Protein AF-A0A8H7RV59-F1 (afdb_monomer_lite)

pLDDT: mean 75.21, std 16.24, range [42.22, 91.0]

Structure (mmCIF, N/CA/C/O backbone):
data_AF-A0A8H7RV59-F1
#
_entry.id   AF-A0A8H7RV59-F1
#
loop_
_atom_site.group_PDB
_atom_site.id
_atom_site.type_symbol
_atom_site.label_atom_id
_atom_site.label_alt_id
_atom_site.label_comp_id
_atom_site.label_asym_id
_atom_site.label_entity_id
_atom_site.label_seq_id
_atom_site.pdbx_PDB_ins_code
_atom_site.Cartn_x
_atom_site.Cartn_y
_atom_site.Cartn_z
_atom_site.occupancy
_atom_site.B_iso_or_equiv
_atom_site.auth_seq_id
_atom_site.auth_comp_id
_atom_site.auth_asym_id
_atom_site.auth_atom_id
_atom_site.pdbx_PDB_model_num
ATOM 1 N N . MET A 1 1 ? -10.175 0.078 -12.725 1.00 54.09 1 MET A N 1
ATOM 2 C CA . MET A 1 1 ? -10.071 1.323 -11.936 1.00 54.09 1 MET A CA 1
ATOM 3 C C . MET A 1 1 ? -8.679 1.360 -11.341 1.00 54.09 1 MET A C 1
ATOM 5 O O . MET A 1 1 ? -8.255 0.337 -10.823 1.00 54.09 1 MET A O 1
ATOM 9 N N . HIS A 1 2 ? -7.953 2.466 -11.489 1.00 67.50 2 HIS A N 1
ATOM 10 C CA . HIS A 1 2 ? -6.661 2.656 -10.831 1.00 67.50 2 HIS A CA 1
ATOM 11 C C . HIS A 1 2 ? -6.888 3.460 -9.550 1.00 67.50 2 HIS A C 1
ATOM 13 O O . HIS A 1 2 ? -7.696 4.385 -9.534 1.00 67.50 2 HIS A O 1
ATOM 19 N N . TRP A 1 3 ? -6.213 3.075 -8.475 1.00 71.75 3 TRP A N 1
ATOM 20 C CA . TRP A 1 3 ? -6.311 3.735 -7.171 1.00 71.75 3 TRP A CA 1
ATOM 21 C C . TRP A 1 3 ? -5.005 4.428 -6.764 1.00 71.75 3 TRP A C 1
ATOM 23 O O . TRP A 1 3 ? -4.968 5.111 -5.745 1.00 71.75 3 TRP A O 1
ATOM 33 N N . LEU A 1 4 ? -3.942 4.278 -7.563 1.00 79.06 4 LEU A N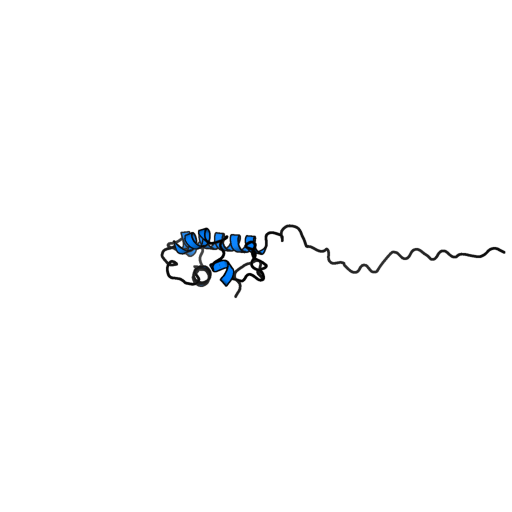 1
ATOM 34 C CA . LEU A 1 4 ? -2.703 5.029 -7.390 1.00 79.06 4 LEU A CA 1
ATOM 35 C C . LEU A 1 4 ? -2.828 6.425 -8.011 1.00 79.06 4 LEU A C 1
ATOM 37 O O . LEU A 1 4 ? -3.282 6.520 -9.157 1.00 79.06 4 LEU A O 1
ATOM 41 N N . PRO A 1 5 ? -2.400 7.482 -7.292 1.00 70.62 5 PRO A N 1
ATOM 42 C CA . PRO A 1 5 ? -2.334 8.840 -7.827 1.00 70.62 5 PRO A CA 1
ATOM 43 C C . PRO A 1 5 ? -1.421 8.936 -9.052 1.00 70.62 5 PRO A C 1
ATOM 45 O O . PRO A 1 5 ? -1.814 9.501 -10.066 1.00 70.62 5 PRO A O 1
ATOM 48 N N . SER A 1 6 ? -0.246 8.312 -8.990 1.00 79.25 6 SER A N 1
ATOM 49 C CA . SER A 1 6 ? 0.787 8.384 -10.030 1.00 79.25 6 SER A CA 1
ATOM 50 C C . SER A 1 6 ? 0.589 7.341 -11.136 1.00 79.25 6 SER A C 1
ATOM 52 O O . SER A 1 6 ? 1.524 6.702 -11.595 1.00 79.25 6 SER A O 1
ATOM 54 N N . TYR A 1 7 ? -0.650 7.076 -11.540 1.00 79.38 7 TYR A N 1
ATOM 55 C CA . TYR A 1 7 ? -0.905 6.184 -12.673 1.00 79.38 7 TYR A CA 1
ATOM 56 C C . TYR A 1 7 ? -0.497 6.871 -13.999 1.00 79.38 7 TYR A C 1
ATOM 58 O O . TYR A 1 7 ? -0.759 8.065 -14.142 1.00 79.38 7 TYR A O 1
ATOM 66 N N . PRO A 1 8 ? 0.059 6.163 -15.007 1.00 84.50 8 PRO A N 1
ATOM 67 C CA . PRO A 1 8 ? 0.282 4.719 -15.089 1.00 84.50 8 PRO A CA 1
ATOM 68 C C . PRO A 1 8 ? 1.525 4.228 -14.342 1.00 84.50 8 PRO A C 1
ATOM 70 O O . PRO A 1 8 ? 2.547 4.899 -14.295 1.00 84.50 8 PRO A O 1
ATOM 73 N N . LEU A 1 9 ? 1.438 2.995 -13.833 1.00 86.12 9 LEU A N 1
ATOM 74 C CA . LEU A 1 9 ? 2.581 2.293 -13.248 1.00 86.12 9 LEU A CA 1
ATOM 75 C C . LEU A 1 9 ? 3.689 2.088 -14.292 1.00 86.12 9 LEU A C 1
ATOM 77 O O . LEU A 1 9 ? 3.418 1.699 -15.431 1.00 86.12 9 LEU A O 1
ATOM 81 N N . LYS A 1 10 ? 4.932 2.331 -13.878 1.00 88.31 10 LYS A N 1
ATOM 82 C CA . LYS A 1 10 ? 6.148 2.160 -14.679 1.00 88.31 10 LYS A CA 1
ATOM 83 C C . LYS A 1 10 ? 6.845 0.845 -14.303 1.00 88.31 10 LYS A C 1
ATOM 85 O O . LYS A 1 10 ? 6.258 -0.067 -13.721 1.00 88.31 10 LYS A O 1
ATOM 90 N N . ASN A 1 11 ? 8.110 0.707 -14.686 1.00 89.56 11 ASN A N 1
ATOM 91 C CA . ASN A 1 11 ? 8.919 -0.451 -14.322 1.00 89.56 11 ASN A CA 1
ATOM 92 C C . ASN A 1 11 ? 9.127 -0.494 -12.807 1.00 89.56 11 ASN A C 1
ATOM 94 O O . ASN A 1 11 ? 9.454 0.519 -12.191 1.00 89.56 11 ASN A O 1
ATOM 98 N N . CYS A 1 12 ? 8.989 -1.677 -12.216 1.00 89.38 12 CYS A N 1
ATOM 99 C CA . CYS A 1 12 ? 9.263 -1.848 -10.800 1.00 89.38 12 CYS A CA 1
ATOM 100 C C . CYS A 1 12 ? 10.770 -1.904 -10.565 1.00 89.38 12 CYS A C 1
ATOM 102 O O . CYS A 1 12 ? 11.506 -2.592 -11.277 1.00 89.38 12 CYS A O 1
ATOM 104 N N . HIS A 1 13 ? 11.225 -1.262 -9.493 1.00 88.12 13 HIS A N 1
ATOM 105 C CA . HIS A 1 13 ? 12.629 -1.280 -9.095 1.00 88.12 13 HIS A CA 1
ATOM 106 C C . HIS A 1 13 ? 13.184 -2.682 -8.772 1.00 88.12 13 HIS A C 1
ATOM 108 O O . HIS A 1 13 ? 14.394 -2.885 -8.778 1.00 88.12 13 HIS A O 1
ATOM 114 N N . CYS A 1 14 ? 12.329 -3.687 -8.548 1.00 88.31 14 CYS A N 1
ATOM 115 C CA . CYS A 1 14 ? 12.785 -5.075 -8.422 1.00 88.31 14 CYS A CA 1
ATOM 116 C C . CYS A 1 14 ? 13.261 -5.692 -9.757 1.00 88.31 14 CYS A C 1
ATOM 118 O O . CYS A 1 14 ? 13.658 -6.855 -9.773 1.00 88.31 14 CYS A O 1
ATOM 120 N N . GLY A 1 15 ? 13.172 -4.956 -10.873 1.00 86.25 15 GLY A N 1
ATOM 121 C CA . GLY A 1 15 ? 13.618 -5.373 -12.206 1.00 86.25 15 GLY A CA 1
ATOM 122 C C . GLY A 1 15 ? 12.503 -5.826 -13.155 1.00 86.25 15 GLY A C 1
ATOM 123 O O . GLY A 1 15 ? 12.793 -6.195 -14.290 1.00 86.25 15 GLY A O 1
ATOM 124 N N . VAL A 1 16 ? 11.234 -5.800 -12.730 1.00 90.50 16 VAL A N 1
ATOM 125 C CA . VAL A 1 16 ? 10.102 -6.166 -13.598 1.00 90.50 16 VAL A CA 1
ATOM 126 C C . VAL A 1 16 ? 9.730 -5.003 -14.514 1.00 90.50 16 VAL A C 1
ATOM 128 O O . VAL A 1 16 ? 9.435 -3.896 -14.061 1.00 90.50 16 VAL A O 1
ATOM 131 N N . ILE A 1 17 ? 9.716 -5.284 -15.815 1.00 88.56 17 ILE A N 1
ATOM 132 C CA . ILE A 1 17 ? 9.311 -4.349 -16.867 1.00 88.56 17 ILE A CA 1
ATOM 133 C C . ILE A 1 17 ? 7.786 -4.376 -16.995 1.00 88.56 17 ILE A C 1
ATOM 135 O O . ILE A 1 17 ? 7.191 -5.450 -16.925 1.00 88.56 17 ILE A O 1
ATOM 139 N N . ALA A 1 18 ? 7.169 -3.208 -17.201 1.00 84.88 18 ALA A N 1
ATOM 140 C CA . ALA A 1 18 ? 5.713 -3.055 -17.289 1.00 84.88 18 ALA A CA 1
ATOM 141 C C . ALA A 1 18 ? 4.988 -3.661 -16.070 1.00 84.88 18 ALA A C 1
ATOM 143 O O . ALA A 1 18 ? 4.061 -4.465 -16.199 1.00 84.88 18 ALA A O 1
ATOM 144 N N . ALA A 1 19 ? 5.452 -3.297 -14.870 1.00 86.38 19 ALA A N 1
ATOM 145 C CA . ALA A 1 19 ? 4.870 -3.787 -13.633 1.00 86.38 19 ALA A CA 1
ATOM 146 C C . ALA A 1 19 ? 3.407 -3.337 -13.502 1.00 86.38 19 ALA A C 1
ATOM 148 O O . ALA A 1 19 ? 3.053 -2.185 -13.742 1.00 86.38 19 ALA A O 1
ATOM 149 N N . ASN A 1 20 ? 2.549 -4.269 -13.102 1.00 86.56 20 ASN A N 1
ATOM 150 C CA . ASN A 1 20 ? 1.126 -4.040 -12.889 1.00 86.56 20 ASN A CA 1
ATOM 151 C C . ASN A 1 20 ? 0.754 -4.307 -11.417 1.00 86.56 20 ASN A C 1
ATOM 153 O O . ASN A 1 20 ? 1.588 -4.698 -10.600 1.00 86.56 20 ASN A O 1
ATOM 157 N N . LEU A 1 21 ? -0.512 -4.095 -11.060 1.00 82.75 21 LEU A N 1
ATOM 158 C CA . LEU A 1 21 ? -0.995 -4.301 -9.686 1.00 82.75 21 LEU A CA 1
ATOM 159 C C . LEU A 1 21 ? -0.825 -5.746 -9.191 1.00 82.75 21 LEU A C 1
ATOM 161 O O . LEU A 1 21 ? -0.581 -5.972 -8.004 1.00 82.75 21 LEU A O 1
ATOM 165 N N . GLU A 1 22 ? -0.912 -6.720 -10.097 1.00 85.12 22 GLU A N 1
ATOM 166 C CA . GLU A 1 22 ? -0.668 -8.128 -9.784 1.00 85.12 22 GLU A CA 1
ATOM 167 C C . GLU A 1 22 ? 0.788 -8.340 -9.358 1.00 85.12 22 GLU A C 1
ATOM 169 O O . GLU A 1 22 ? 1.037 -8.924 -8.306 1.00 85.12 22 GLU A O 1
ATOM 174 N N . HIS A 1 23 ? 1.747 -7.762 -10.089 1.00 89.94 23 HIS A N 1
ATOM 175 C CA . HIS A 1 23 ? 3.157 -7.800 -9.711 1.00 89.94 23 HIS A CA 1
ATOM 176 C C . HIS A 1 23 ? 3.392 -7.235 -8.303 1.00 89.94 23 HIS A C 1
ATOM 178 O O . HIS A 1 23 ? 4.064 -7.866 -7.485 1.00 89.94 23 HIS A O 1
ATOM 184 N N . TYR A 1 24 ? 2.829 -6.064 -7.994 1.00 87.75 24 TYR A N 1
ATOM 185 C CA . TYR A 1 24 ? 3.020 -5.431 -6.686 1.00 87.75 24 TYR A CA 1
ATOM 186 C C . TYR A 1 24 ? 2.381 -6.212 -5.531 1.00 87.75 24 TYR A C 1
ATOM 188 O O . TYR A 1 24 ? 2.828 -6.076 -4.396 1.00 87.75 24 TYR A O 1
ATOM 196 N N . SER A 1 25 ? 1.418 -7.093 -5.812 1.00 84.69 25 SER A N 1
ATOM 197 C CA . SER A 1 25 ? 0.810 -7.991 -4.819 1.00 84.69 25 SER A CA 1
ATOM 198 C C . SER A 1 25 ? 1.728 -9.150 -4.400 1.00 84.69 25 SER A C 1
ATOM 200 O O . SER A 1 25 ? 1.458 -9.819 -3.402 1.00 84.69 25 SER A O 1
ATOM 202 N N . SER A 1 26 ? 2.816 -9.388 -5.137 1.00 86.00 26 SER A N 1
ATOM 203 C CA . SER A 1 26 ? 3.823 -10.418 -4.847 1.00 86.00 26 SER A CA 1
ATOM 204 C C . SER A 1 26 ? 5.262 -9.903 -4.970 1.00 86.00 26 SER A C 1
ATOM 206 O O . SER A 1 26 ? 6.200 -10.692 -5.085 1.00 86.00 26 SER A O 1
ATOM 208 N N . CYS A 1 27 ? 5.457 -8.583 -4.999 1.00 89.81 27 CYS A N 1
ATOM 209 C CA . CYS A 1 27 ? 6.774 -7.984 -5.171 1.00 89.81 27 CYS A CA 1
ATOM 210 C C . CYS A 1 27 ? 7.629 -8.224 -3.922 1.00 89.81 27 CYS A C 1
ATOM 212 O O . CYS A 1 27 ? 7.210 -7.922 -2.804 1.00 89.81 27 CYS A O 1
ATOM 214 N N . SER A 1 28 ? 8.859 -8.709 -4.109 1.00 90.75 28 SER A N 1
ATOM 215 C CA . SER A 1 28 ? 9.779 -9.005 -3.005 1.00 90.75 28 SER A CA 1
ATOM 216 C C . SER A 1 28 ? 10.106 -7.780 -2.146 1.00 90.75 28 SER A C 1
ATOM 218 O O . SER A 1 28 ? 10.268 -7.903 -0.936 1.00 90.75 28 SER A O 1
ATOM 220 N N . LEU A 1 29 ? 10.129 -6.588 -2.750 1.00 90.31 29 LEU A N 1
ATOM 221 C CA . LEU A 1 29 ? 10.375 -5.313 -2.066 1.00 90.31 29 LEU A CA 1
ATOM 222 C C . LEU A 1 29 ? 9.176 -4.817 -1.236 1.00 90.31 29 LEU A C 1
ATOM 224 O O . LEU A 1 29 ? 9.308 -3.834 -0.506 1.00 90.31 29 LEU A O 1
ATOM 228 N N . LEU A 1 30 ? 8.020 -5.479 -1.353 1.00 91.00 30 LEU A N 1
ATOM 229 C CA . LEU A 1 30 ? 6.786 -5.177 -0.625 1.00 91.00 30 LEU A CA 1
ATOM 230 C C . LEU A 1 30 ? 6.368 -6.285 0.344 1.00 91.00 30 LEU A C 1
ATOM 232 O O . LEU A 1 30 ? 5.433 -6.064 1.106 1.00 91.00 30 LEU A O 1
ATOM 236 N N . LEU A 1 31 ? 7.037 -7.445 0.345 1.00 88.12 31 LEU A N 1
ATOM 237 C CA . LEU A 1 31 ? 6.604 -8.633 1.094 1.00 88.12 31 LEU A CA 1
ATOM 238 C C . LEU A 1 31 ? 6.281 -8.339 2.561 1.00 88.12 31 LEU A C 1
ATOM 240 O O . LEU A 1 31 ? 5.183 -8.658 2.998 1.00 88.12 31 LEU A O 1
ATOM 244 N N . ILE A 1 32 ? 7.183 -7.665 3.278 1.00 87.81 32 ILE A N 1
ATOM 245 C CA . ILE A 1 32 ? 6.994 -7.342 4.703 1.00 87.81 32 ILE A CA 1
ATOM 246 C C . ILE A 1 32 ? 5.754 -6.457 4.901 1.00 87.81 32 ILE A C 1
ATOM 248 O O . ILE A 1 32 ? 4.908 -6.743 5.737 1.00 87.81 32 ILE A O 1
ATOM 252 N N . LEU A 1 33 ? 5.585 -5.423 4.071 1.00 88.31 33 LEU A N 1
ATOM 253 C CA . LEU A 1 33 ? 4.4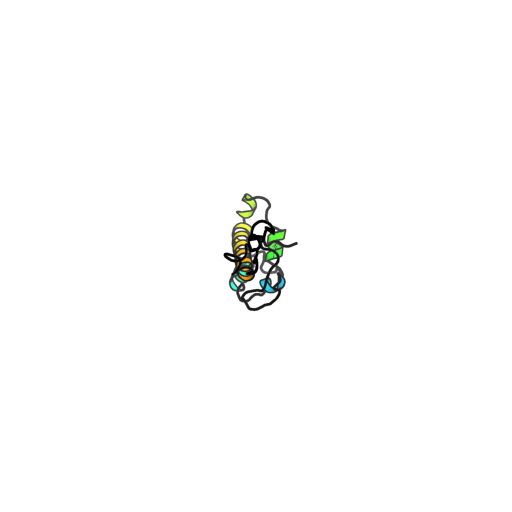29 -4.524 4.161 1.00 88.31 33 LEU A CA 1
AT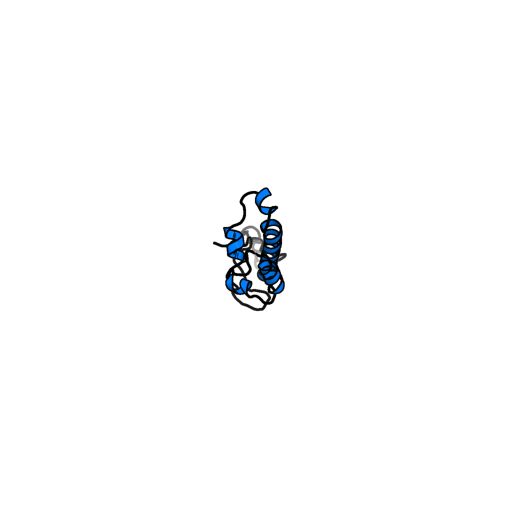OM 254 C C . LEU A 1 33 ? 3.114 -5.231 3.797 1.00 88.31 33 LEU A C 1
ATOM 256 O O . LEU A 1 33 ? 2.056 -4.903 4.329 1.00 88.31 33 LEU A O 1
ATOM 260 N N . LEU A 1 34 ? 3.164 -6.198 2.879 1.00 86.88 34 LEU A N 1
ATOM 261 C CA . LEU A 1 34 ? 2.011 -7.018 2.512 1.00 86.88 34 LEU A CA 1
ATOM 262 C C . LEU A 1 34 ? 1.656 -8.026 3.610 1.00 86.88 34 LEU A C 1
ATOM 264 O O . LEU A 1 34 ? 0.476 -8.322 3.792 1.00 86.88 34 LEU A O 1
ATOM 268 N N . GLU A 1 35 ? 2.646 -8.554 4.328 1.00 87.06 35 GLU A N 1
ATOM 269 C CA . GLU A 1 35 ? 2.445 -9.387 5.516 1.00 87.06 35 GLU A CA 1
ATOM 270 C C . GLU A 1 35 ? 1.794 -8.576 6.639 1.00 87.06 35 GLU A C 1
ATOM 272 O O . GLU A 1 35 ? 0.737 -8.979 7.125 1.00 87.06 35 GLU A O 1
ATOM 277 N N . ASP A 1 36 ? 2.315 -7.382 6.935 1.00 84.62 36 ASP A N 1
ATOM 278 C CA . ASP A 1 36 ? 1.724 -6.455 7.909 1.00 84.62 36 ASP A CA 1
ATOM 279 C C . ASP A 1 36 ? 0.262 -6.121 7.560 1.00 84.62 36 ASP A C 1
ATOM 281 O O . ASP A 1 36 ? -0.619 -6.074 8.425 1.00 84.62 36 ASP A O 1
ATOM 285 N N . LEU A 1 37 ? -0.035 -5.935 6.268 1.00 84.56 37 LEU A N 1
ATOM 286 C CA . LEU A 1 37 ? -1.398 -5.708 5.792 1.00 84.56 37 LEU A CA 1
ATOM 287 C C . LEU A 1 37 ? -2.294 -6.933 6.050 1.00 84.56 37 LEU A C 1
ATOM 289 O O . LEU A 1 37 ? -3.421 -6.789 6.535 1.00 84.56 37 LEU A O 1
ATOM 293 N N . LYS A 1 38 ? -1.800 -8.143 5.757 1.00 82.06 38 LYS A N 1
ATOM 294 C CA . LYS A 1 38 ? -2.521 -9.417 5.937 1.00 82.06 38 LYS A CA 1
ATOM 295 C C . LYS A 1 38 ? -2.724 -9.800 7.400 1.00 82.06 38 LYS A C 1
ATOM 297 O O . LYS A 1 38 ? -3.703 -10.487 7.693 1.00 82.06 38 LYS A O 1
ATOM 302 N N . ASP A 1 39 ? -1.872 -9.335 8.308 1.00 76.50 39 ASP A N 1
ATOM 303 C CA . ASP A 1 39 ? -2.027 -9.554 9.750 1.00 76.50 39 ASP A CA 1
ATOM 304 C C . ASP A 1 39 ? -3.252 -8.843 10.342 1.00 76.50 39 ASP A C 1
ATOM 306 O O . ASP A 1 39 ? -3.725 -9.185 11.433 1.00 76.50 39 ASP A O 1
ATOM 310 N N . THR A 1 40 ? -3.876 -7.942 9.578 1.00 73.38 40 THR A N 1
ATOM 311 C CA . THR A 1 40 ? -5.218 -7.460 9.892 1.00 73.38 40 THR A CA 1
ATOM 312 C C . THR A 1 40 ? -6.205 -8.642 9.881 1.00 73.38 40 THR A C 1
ATOM 314 O O . THR A 1 40 ? -6.408 -9.268 8.839 1.00 73.38 40 THR A O 1
ATOM 317 N N . PRO A 1 41 ? -6.928 -8.929 10.985 1.00 68.50 41 PRO A N 1
ATOM 318 C CA . PRO A 1 41 ? -7.740 -10.144 11.126 1.00 68.50 41 PRO A CA 1
ATOM 319 C C . PRO A 1 41 ? -8.773 -10.380 10.016 1.00 68.50 41 PRO A C 1
ATOM 321 O O . PRO A 1 41 ? -9.136 -11.518 9.746 1.00 68.50 41 PRO A O 1
ATOM 324 N N . SER A 1 42 ? -9.259 -9.313 9.376 1.00 68.25 42 SER A N 1
ATOM 325 C CA . SER A 1 42 ? -10.236 -9.387 8.282 1.00 68.25 42 SER A CA 1
ATOM 326 C C . SER A 1 42 ? -9.640 -9.636 6.895 1.00 68.25 42 SER A C 1
ATOM 328 O O . SER A 1 42 ? -10.415 -9.798 5.962 1.00 68.25 42 SER A O 1
ATOM 330 N N . LEU A 1 43 ? -8.313 -9.620 6.745 1.00 68.88 43 LEU A N 1
ATOM 331 C CA . LEU A 1 43 ? -7.624 -9.681 5.450 1.00 68.88 43 LEU A CA 1
ATOM 332 C C . LEU A 1 43 ? -6.845 -10.982 5.235 1.00 68.88 43 LEU A C 1
ATOM 334 O O . LEU A 1 43 ? -6.426 -11.255 4.115 1.00 68.88 43 LEU A O 1
ATOM 338 N N . ARG A 1 44 ? -6.700 -11.819 6.272 1.00 68.81 44 ARG A N 1
ATOM 339 C CA . ARG A 1 44 ? -5.927 -13.074 6.219 1.00 68.81 44 ARG A CA 1
ATOM 340 C C . ARG A 1 44 ? -6.340 -14.050 5.115 1.00 68.81 44 ARG A C 1
ATOM 342 O O . ARG A 1 44 ? -5.514 -14.847 4.683 1.00 68.81 44 ARG A O 1
ATOM 349 N N . HIS A 1 45 ? -7.598 -14.018 4.684 1.00 71.31 45 HIS A N 1
ATOM 350 C CA . HIS A 1 45 ? -8.133 -14.934 3.670 1.00 71.31 45 HIS A CA 1
ATOM 351 C C . HIS A 1 45 ? -8.380 -14.266 2.313 1.00 71.31 45 HIS A C 1
ATOM 353 O O . HIS A 1 45 ? -8.830 -14.928 1.382 1.00 71.31 45 HIS A O 1
ATOM 359 N N . GLU A 1 46 ? -8.099 -12.970 2.192 1.00 76.88 46 GLU A N 1
ATOM 360 C CA . GLU A 1 46 ? -8.376 -12.216 0.975 1.00 76.88 46 GLU A CA 1
ATOM 361 C C . GLU A 1 46 ? -7.220 -12.368 -0.019 1.00 76.88 46 GLU A C 1
ATOM 363 O O . GLU A 1 46 ? -6.058 -12.113 0.303 1.00 76.88 46 GLU A O 1
ATOM 368 N N . GLN A 1 47 ? -7.541 -12.779 -1.249 1.00 70.44 47 GLN A N 1
ATOM 369 C CA . GLN A 1 47 ? -6.551 -12.965 -2.318 1.00 70.44 47 GLN A CA 1
ATOM 370 C C . GLN A 1 47 ? -5.945 -11.633 -2.786 1.00 70.44 47 GLN A C 1
ATOM 372 O O . GLN A 1 47 ? -4.776 -11.590 -3.161 1.00 70.44 47 GLN A O 1
ATOM 377 N N . GLN A 1 48 ? -6.724 -10.549 -2.725 1.00 80.12 48 GLN A N 1
ATOM 378 C CA . GLN A 1 48 ? -6.318 -9.193 -3.101 1.00 80.12 48 GLN A CA 1
ATOM 379 C C . GLN A 1 48 ? -6.616 -8.222 -1.946 1.00 80.12 48 GLN A C 1
ATOM 381 O O . GLN A 1 48 ? -7.633 -7.524 -1.959 1.00 80.12 48 GLN A O 1
ATOM 386 N N . PRO A 1 49 ? -5.760 -8.182 -0.907 1.00 79.94 49 PRO A N 1
ATOM 387 C CA . PRO A 1 49 ? -6.030 -7.402 0.301 1.00 79.94 49 PRO A CA 1
ATOM 388 C C . PRO A 1 49 ? -6.113 -5.897 0.017 1.00 79.94 49 PRO A C 1
ATOM 390 O O . PRO A 1 49 ? -6.928 -5.210 0.625 1.00 79.94 49 PRO A O 1
ATOM 393 N N . ILE A 1 50 ? -5.327 -5.392 -0.938 1.00 84.69 50 ILE A N 1
ATOM 394 C CA . ILE A 1 50 ? -5.343 -3.977 -1.325 1.00 84.69 50 ILE A CA 1
ATOM 395 C C . ILE A 1 50 ? -6.706 -3.594 -1.916 1.00 84.69 50 ILE A C 1
ATOM 397 O O . ILE A 1 50 ? -7.358 -2.674 -1.418 1.00 84.69 50 ILE A O 1
ATOM 401 N N . ASP A 1 51 ? -7.176 -4.342 -2.918 1.00 83.75 51 ASP A N 1
ATOM 402 C CA . ASP A 1 51 ? -8.477 -4.092 -3.536 1.00 83.75 51 ASP A CA 1
ATOM 403 C C . ASP A 1 51 ? -9.613 -4.277 -2.527 1.00 83.75 51 ASP A C 1
ATOM 405 O O . ASP A 1 51 ? -10.528 -3.456 -2.479 1.00 83.75 51 ASP A O 1
ATOM 409 N N . TYR A 1 52 ? -9.552 -5.300 -1.670 1.00 84.25 52 TYR A N 1
ATOM 410 C CA . TYR A 1 52 ? -10.560 -5.505 -0.629 1.00 84.25 52 TYR A CA 1
ATOM 411 C C . TYR A 1 52 ? -10.699 -4.286 0.290 1.00 84.25 52 TYR A C 1
ATOM 413 O O . TYR A 1 52 ? -11.822 -3.850 0.559 1.00 84.25 52 TYR A O 1
ATOM 421 N N . ILE A 1 53 ? -9.578 -3.743 0.785 1.00 84.12 53 ILE A N 1
ATOM 422 C CA . ILE A 1 53 ? -9.590 -2.580 1.681 1.00 84.12 53 ILE A CA 1
ATOM 423 C C . ILE A 1 53 ? -10.197 -1.399 0.941 1.00 84.12 53 ILE A C 1
ATOM 425 O O . ILE A 1 53 ? -11.181 -0.845 1.419 1.00 84.12 53 ILE A O 1
ATOM 429 N N . LEU A 1 54 ? -9.682 -1.070 -0.246 1.00 85.38 54 LEU A N 1
ATOM 430 C CA . LEU A 1 54 ? -10.128 0.082 -1.031 1.00 85.38 54 LEU A CA 1
ATOM 431 C C . LEU A 1 54 ? -11.630 0.050 -1.345 1.00 85.38 54 LEU A C 1
ATOM 433 O O . LEU A 1 54 ? -12.298 1.076 -1.238 1.00 85.38 54 LEU A O 1
ATOM 437 N N . HIS A 1 55 ? -12.190 -1.123 -1.654 1.00 85.31 55 HIS A N 1
ATOM 438 C CA . HIS A 1 55 ? -13.626 -1.272 -1.922 1.00 85.31 55 HIS A CA 1
ATOM 439 C C . HIS A 1 55 ? -14.506 -1.206 -0.665 1.00 85.31 55 HIS A C 1
ATOM 441 O O . HIS A 1 55 ? -15.720 -1.023 -0.776 1.00 85.31 55 HIS A O 1
ATOM 447 N N . ARG A 1 56 ? -13.933 -1.378 0.529 1.00 86.12 56 ARG A N 1
ATOM 448 C CA . ARG A 1 56 ? -14.671 -1.433 1.801 1.00 86.12 56 ARG A CA 1
ATOM 449 C C . ARG A 1 56 ? -14.312 -0.309 2.767 1.00 86.12 56 ARG A C 1
ATOM 451 O O . ARG A 1 56 ? -14.790 -0.335 3.903 1.00 86.12 56 ARG A O 1
ATOM 458 N N . LEU A 1 57 ? -13.523 0.671 2.324 1.00 83.81 57 LEU A N 1
ATOM 459 C CA . LEU A 1 57 ? -13.164 1.818 3.144 1.00 83.81 57 LEU A CA 1
ATOM 460 C C . LEU A 1 57 ? -14.427 2.542 3.635 1.00 83.81 57 LEU A C 1
ATOM 462 O O . LEU A 1 57 ? -15.317 2.869 2.839 1.00 83.81 57 LEU A O 1
ATOM 466 N N . PRO A 1 58 ? -14.520 2.815 4.945 1.00 85.75 58 PRO A N 1
ATOM 467 C CA . PRO A 1 58 ? -15.514 3.722 5.480 1.00 85.75 58 PRO A CA 1
ATOM 468 C C . PRO A 1 58 ? -15.421 5.073 4.778 1.00 85.75 58 PRO A C 1
ATOM 470 O O . PRO A 1 58 ? -14.339 5.620 4.591 1.00 85.75 58 PRO A O 1
ATOM 473 N N . ARG A 1 59 ? -16.574 5.641 4.424 1.00 86.44 59 ARG A N 1
ATOM 474 C CA . ARG A 1 59 ? -16.634 6.980 3.819 1.00 86.44 59 ARG A CA 1
ATOM 475 C C . ARG A 1 59 ? -16.460 8.105 4.840 1.00 86.44 59 ARG A C 1
ATOM 477 O O . ARG A 1 59 ? -16.282 9.250 4.447 1.00 86.44 59 ARG A O 1
ATOM 484 N N . SER A 1 60 ? -16.571 7.793 6.130 1.00 88.19 60 SER A N 1
ATOM 485 C CA . SER A 1 60 ? -16.419 8.755 7.217 1.00 88.19 60 SER A CA 1
ATOM 486 C C . SER A 1 60 ? -15.067 8.596 7.900 1.00 88.19 60 SER A C 1
ATOM 488 O O . SER A 1 60 ? -14.609 7.481 8.146 1.00 88.19 60 SER A O 1
ATOM 490 N N . GLU A 1 61 ? -14.472 9.724 8.283 1.00 84.06 61 GLU A N 1
ATOM 491 C CA . GLU A 1 61 ? -13.236 9.772 9.071 1.00 84.06 61 GLU A CA 1
ATOM 492 C C . GLU A 1 61 ? -13.370 8.992 10.386 1.00 84.06 61 GLU A C 1
ATOM 494 O O . GLU A 1 61 ? -12.515 8.182 10.730 1.00 84.06 61 GLU A O 1
ATOM 499 N N . VAL A 1 62 ? -14.511 9.145 11.065 1.00 86.88 62 VAL A N 1
ATOM 500 C CA . VAL A 1 62 ? -14.845 8.377 12.274 1.00 86.88 62 VAL A CA 1
ATOM 501 C C . VAL A 1 62 ? -14.844 6.871 11.997 1.00 86.88 62 VAL A C 1
ATOM 503 O O . VAL A 1 62 ? -14.421 6.084 12.832 1.00 86.88 62 VAL A O 1
ATOM 506 N N . GLY A 1 63 ? -15.292 6.439 10.817 1.00 84.12 63 GLY A N 1
ATOM 507 C CA . GLY A 1 63 ? -15.256 5.029 10.441 1.00 84.12 63 GLY A CA 1
ATOM 508 C C . GLY A 1 63 ? -13.835 4.504 10.226 1.00 84.12 63 GLY A C 1
ATOM 509 O O . GLY A 1 63 ? -13.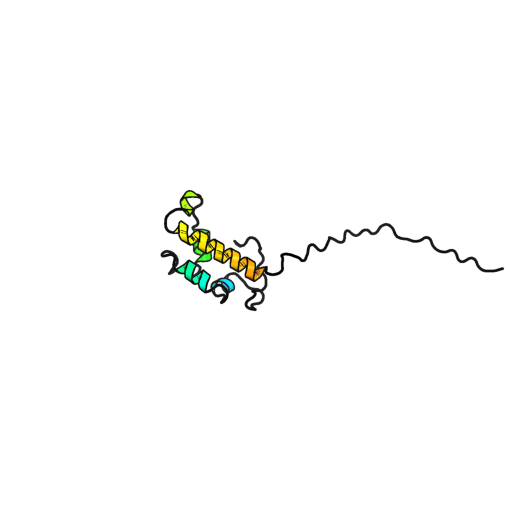574 3.345 10.543 1.00 84.12 63 GLY A O 1
ATOM 510 N N . LEU A 1 64 ? -12.920 5.345 9.728 1.00 83.56 64 LEU A N 1
ATOM 511 C CA . LEU A 1 64 ? -11.509 4.994 9.525 1.00 83.56 64 LEU A CA 1
ATOM 512 C C . LEU A 1 64 ? -10.751 4.836 10.845 1.00 83.56 64 LEU A C 1
ATOM 514 O O . LEU A 1 64 ? -9.833 4.028 10.925 1.00 83.56 64 LEU A O 1
ATOM 518 N N . THR A 1 65 ? -11.146 5.565 11.888 1.00 84.88 65 THR A N 1
ATOM 519 C CA . THR A 1 65 ? -10.507 5.496 13.211 1.00 84.88 65 THR A CA 1
ATOM 520 C C . THR A 1 65 ? -11.083 4.403 14.115 1.00 84.88 65 THR A C 1
ATOM 522 O O . THR A 1 65 ? -10.628 4.248 15.247 1.00 84.88 65 THR A O 1
ATOM 525 N N . LEU A 1 66 ? -12.048 3.609 13.631 1.00 83.62 66 LEU A N 1
ATOM 526 C CA . LEU A 1 66 ? -12.744 2.589 14.415 1.00 83.62 66 LEU A CA 1
ATOM 527 C C . LEU A 1 66 ? -12.442 1.155 13.960 1.00 83.62 66 LEU A C 1
ATOM 529 O O . LEU A 1 66 ? -12.410 0.818 12.773 1.00 83.62 66 LEU A O 1
ATOM 533 N N . GLY A 1 67 ? -12.319 0.266 14.949 1.00 84.12 67 GLY A N 1
ATOM 534 C CA . GLY A 1 67 ? -12.210 -1.176 14.747 1.00 84.12 67 GLY A CA 1
ATOM 535 C C . GLY A 1 67 ? -11.022 -1.557 13.863 1.00 84.12 67 GLY A C 1
ATOM 536 O O . GLY A 1 67 ? -9.909 -1.082 14.048 1.00 84.12 67 GLY A O 1
ATOM 537 N N . LYS A 1 68 ? -11.265 -2.425 12.878 1.00 83.50 68 LYS A N 1
ATOM 538 C CA . LYS A 1 68 ? -10.219 -2.933 11.976 1.00 83.50 68 LYS A CA 1
ATOM 539 C C . LYS A 1 68 ? -9.616 -1.878 11.045 1.00 83.50 68 LYS A C 1
ATOM 541 O O . LYS A 1 68 ? -8.536 -2.098 10.509 1.00 83.50 68 LYS A O 1
ATOM 546 N N . TRP A 1 69 ? -10.314 -0.766 10.813 1.00 86.19 69 TRP A N 1
ATOM 547 C CA . TRP A 1 69 ? -9.857 0.261 9.876 1.00 86.19 69 TRP A CA 1
ATOM 548 C C . TRP A 1 69 ? -8.752 1.126 10.466 1.00 86.19 69 TRP A C 1
ATOM 550 O O . TRP A 1 69 ? -7.888 1.570 9.717 1.00 86.19 69 TRP A O 1
ATOM 560 N N . GLN A 1 70 ? -8.709 1.247 11.796 1.00 85.94 70 GLN A N 1
ATOM 561 C CA . GLN A 1 70 ? -7.674 1.997 12.502 1.00 85.94 70 GLN A CA 1
ATOM 562 C C . GLN A 1 70 ? -6.263 1.471 12.196 1.00 85.94 70 GLN A C 1
ATOM 564 O O . GLN A 1 70 ? -5.318 2.251 12.148 1.00 85.94 70 GLN A O 1
ATOM 569 N N . THR A 1 71 ? -6.122 0.163 11.964 1.00 84.50 71 THR A N 1
ATOM 570 C CA . THR A 1 71 ? -4.850 -0.474 11.592 1.00 84.50 71 THR A CA 1
ATOM 571 C C . THR A 1 71 ? -4.732 -0.713 10.089 1.00 84.50 71 THR A C 1
ATOM 573 O O . THR A 1 71 ? -3.671 -0.475 9.515 1.00 84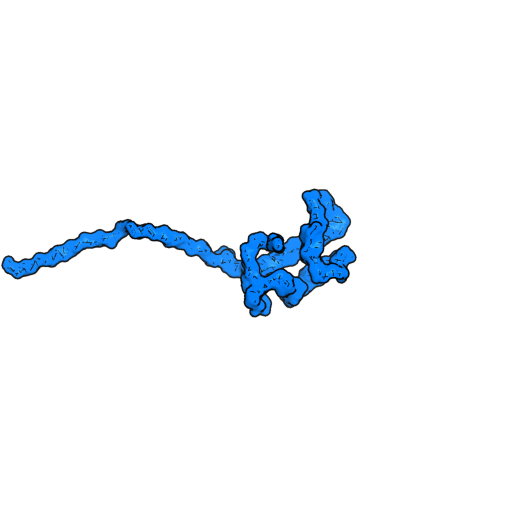.50 71 THR A O 1
ATOM 576 N N . ALA A 1 72 ? -5.818 -1.131 9.430 1.00 85.38 72 ALA A N 1
ATOM 577 C CA . ALA A 1 72 ? -5.798 -1.445 8.003 1.00 85.38 72 ALA A CA 1
ATOM 578 C C . ALA A 1 72 ? -5.536 -0.214 7.124 1.00 85.38 72 ALA A C 1
ATOM 580 O O . ALA A 1 72 ? -4.869 -0.330 6.100 1.00 85.38 72 ALA A O 1
ATOM 581 N N . TRP A 1 73 ? -6.060 0.958 7.500 1.00 86.50 73 TRP A N 1
ATOM 582 C CA . TRP A 1 73 ? -5.921 2.174 6.699 1.00 86.50 73 TRP A CA 1
ATOM 583 C C . TRP A 1 73 ? -4.477 2.699 6.655 1.00 86.50 73 TRP A C 1
ATOM 585 O O . TRP A 1 73 ? -3.959 2.854 5.549 1.00 86.50 73 TRP A O 1
ATOM 595 N N . PRO A 1 74 ? -3.773 2.901 7.789 1.00 87.88 74 PRO A N 1
ATOM 596 C CA . PRO A 1 74 ? -2.363 3.294 7.755 1.00 87.88 74 PRO A CA 1
ATOM 597 C C . PRO A 1 74 ? -1.472 2.279 7.027 1.00 87.88 74 PRO A C 1
ATOM 599 O O . PRO A 1 74 ? -0.628 2.673 6.224 1.00 87.88 74 PRO A O 1
ATOM 602 N N . ALA A 1 75 ? -1.694 0.978 7.255 1.00 88.56 75 ALA A N 1
ATOM 603 C CA . ALA A 1 75 ? -0.948 -0.082 6.578 1.00 88.56 75 ALA A CA 1
ATOM 604 C C . ALA A 1 75 ? -1.166 -0.050 5.057 1.00 88.56 75 ALA A C 1
ATOM 606 O O . ALA A 1 75 ? -0.205 -0.139 4.293 1.00 88.56 75 ALA A O 1
ATOM 607 N N . LEU A 1 76 ? -2.413 0.150 4.608 1.00 89.62 76 LEU A N 1
ATOM 608 C CA . LEU A 1 76 ? -2.720 0.330 3.192 1.00 89.62 76 LEU A CA 1
ATOM 609 C C . LEU A 1 76 ? -1.949 1.524 2.627 1.00 89.62 76 LEU A C 1
ATOM 611 O O . LEU A 1 76 ? -1.265 1.363 1.622 1.00 89.62 76 LEU A O 1
ATOM 615 N N . ILE A 1 77 ? -2.025 2.696 3.268 1.00 88.88 77 ILE A N 1
ATOM 616 C CA . ILE A 1 77 ? -1.344 3.909 2.794 1.00 88.88 77 ILE A CA 1
ATOM 617 C C . ILE A 1 77 ? 0.164 3.689 2.653 1.00 88.88 77 ILE A C 1
ATOM 619 O O . ILE A 1 77 ? 0.721 4.047 1.617 1.00 88.88 77 ILE A O 1
ATOM 623 N N . HIS A 1 78 ? 0.812 3.041 3.624 1.00 90.06 78 HIS A N 1
ATOM 624 C CA . HIS A 1 78 ? 2.232 2.691 3.525 1.00 90.06 78 HIS A CA 1
ATOM 625 C C . HIS A 1 78 ? 2.534 1.788 2.323 1.00 90.06 78 HIS A C 1
ATOM 627 O O . HIS A 1 78 ? 3.511 2.020 1.609 1.00 90.06 78 HIS A O 1
ATOM 633 N N . VAL A 1 79 ? 1.691 0.782 2.060 1.00 90.69 79 VAL A N 1
ATOM 634 C CA . VAL A 1 79 ? 1.826 -0.073 0.872 1.00 90.69 79 VAL A CA 1
ATOM 635 C C . VAL A 1 79 ? 1.684 0.756 -0.406 1.00 90.69 79 VAL A C 1
ATOM 637 O O . VAL A 1 79 ? 2.520 0.624 -1.298 1.00 90.69 79 VAL A O 1
ATOM 640 N N . LEU A 1 80 ? 0.688 1.646 -0.497 1.00 89.94 80 LEU A N 1
ATOM 641 C CA . LEU A 1 80 ? 0.477 2.463 -1.699 1.00 89.94 80 LEU A CA 1
ATOM 642 C C . LEU A 1 80 ? 1.632 3.436 -1.942 1.00 89.94 80 LEU A C 1
ATOM 644 O O . LEU A 1 80 ? 2.103 3.540 -3.070 1.00 89.94 80 LEU A O 1
ATOM 648 N N . GLN A 1 81 ? 2.122 4.096 -0.892 1.00 89.12 81 GLN A N 1
ATOM 649 C CA . GLN A 1 81 ? 3.292 4.976 -0.963 1.00 89.12 81 GLN A CA 1
ATOM 650 C C . GLN A 1 81 ? 4.537 4.213 -1.409 1.00 89.12 81 GLN A C 1
ATOM 652 O O . GLN A 1 81 ? 5.329 4.713 -2.204 1.00 89.12 81 GLN A O 1
ATOM 657 N N . LYS A 1 82 ? 4.719 2.979 -0.925 1.00 90.50 82 LYS A N 1
ATOM 658 C CA . LYS A 1 82 ? 5.858 2.164 -1.336 1.00 90.50 82 LYS A CA 1
ATOM 659 C C . LYS A 1 82 ? 5.731 1.693 -2.783 1.00 90.50 82 LYS A C 1
ATOM 661 O O . LYS A 1 82 ? 6.735 1.698 -3.487 1.00 90.50 82 LYS A O 1
ATOM 666 N N . ILE A 1 83 ? 4.536 1.316 -3.240 1.00 89.69 83 ILE A N 1
ATOM 667 C CA . ILE A 1 83 ? 4.283 0.994 -4.655 1.00 89.69 83 ILE A CA 1
ATOM 668 C C . ILE A 1 83 ? 4.597 2.202 -5.532 1.00 89.69 83 ILE A C 1
ATOM 670 O O . ILE A 1 83 ? 5.294 2.059 -6.535 1.00 89.69 83 ILE A O 1
ATOM 674 N N . ASP A 1 84 ? 4.129 3.379 -5.123 1.00 88.12 84 ASP A N 1
ATOM 675 C CA . ASP A 1 84 ? 4.380 4.624 -5.832 1.00 88.12 84 ASP A CA 1
ATOM 676 C C . ASP A 1 84 ? 5.880 4.907 -5.957 1.00 88.12 84 ASP A C 1
ATOM 678 O O . ASP A 1 84 ? 6.402 5.026 -7.061 1.00 88.12 84 ASP A O 1
ATOM 682 N N . TYR A 1 85 ? 6.603 4.851 -4.839 1.00 88.06 85 TYR A N 1
ATOM 683 C CA . TYR A 1 85 ? 8.056 4.989 -4.809 1.00 88.06 85 TYR A CA 1
ATOM 684 C C . TYR A 1 85 ? 8.770 3.974 -5.716 1.00 88.06 85 TYR A C 1
ATOM 686 O O . TYR A 1 85 ? 9.682 4.325 -6.458 1.00 88.06 85 TYR A O 1
ATOM 694 N N . LEU A 1 86 ? 8.359 2.703 -5.687 1.00 88.88 86 LEU A N 1
ATOM 695 C CA . LEU A 1 86 ? 8.973 1.644 -6.496 1.00 88.88 86 LEU A CA 1
ATOM 696 C C . LEU A 1 86 ? 8.678 1.768 -7.995 1.00 88.88 86 LEU A C 1
ATOM 698 O O . LEU A 1 86 ? 9.395 1.159 -8.790 1.00 88.88 86 LEU A O 1
ATOM 702 N N . SER A 1 87 ? 7.625 2.498 -8.362 1.00 87.25 87 SER A N 1
ATOM 703 C CA . SER A 1 87 ? 7.243 2.799 -9.742 1.00 87.25 87 SER A CA 1
ATOM 704 C C . SER A 1 87 ? 7.856 4.119 -10.236 1.00 87.25 87 SER A C 1
ATOM 706 O O . SER A 1 87 ? 8.198 4.231 -11.409 1.00 87.25 87 SER A O 1
ATOM 708 N N . HIS A 1 88 ? 8.039 5.113 -9.361 1.00 83.88 88 HIS A N 1
ATOM 709 C CA . HIS A 1 88 ? 8.339 6.505 -9.738 1.00 83.88 88 HIS A CA 1
ATOM 710 C C . HIS A 1 88 ? 9.622 7.072 -9.118 1.00 83.88 88 HIS A C 1
ATOM 712 O O . HIS A 1 88 ? 9.805 8.282 -9.084 1.00 83.88 88 HIS A O 1
ATOM 718 N N . LEU A 1 89 ? 10.546 6.210 -8.686 1.00 72.25 89 LEU A N 1
ATOM 719 C CA . LEU A 1 89 ? 11.785 6.540 -7.955 1.00 72.25 89 LEU A CA 1
ATOM 720 C C . LEU A 1 89 ? 12.673 7.644 -8.586 1.00 72.25 89 LEU A C 1
ATOM 722 O O . LEU A 1 89 ? 13.551 8.164 -7.908 1.00 72.25 89 LEU A O 1
ATOM 726 N N . ASN A 1 90 ? 12.447 7.997 -9.857 1.00 57.59 90 ASN A N 1
ATOM 727 C CA . ASN A 1 90 ? 13.209 8.991 -10.619 1.00 57.59 90 ASN A CA 1
ATOM 728 C C . ASN A 1 90 ? 12.383 10.180 -11.155 1.00 57.59 90 ASN A C 1
ATOM 730 O O . ASN A 1 90 ? 12.951 10.992 -11.881 1.00 57.59 90 ASN A O 1
ATOM 734 N N . ASP A 1 91 ? 11.088 10.311 -10.845 1.00 55.31 91 ASP A N 1
ATOM 735 C CA . ASP A 1 91 ? 10.287 11.437 -11.372 1.00 55.31 91 ASP A CA 1
ATOM 736 C C . ASP A 1 91 ? 10.504 12.763 -10.627 1.00 55.31 91 ASP A C 1
ATOM 738 O O . ASP A 1 91 ? 10.023 13.794 -11.085 1.00 55.31 91 ASP A O 1
ATOM 742 N N . ASP A 1 92 ? 11.259 12.787 -9.524 1.00 48.78 92 ASP A N 1
ATOM 743 C CA . ASP A 1 92 ? 11.383 14.012 -8.726 1.00 48.78 92 ASP A CA 1
ATOM 744 C C . ASP A 1 92 ? 12.237 15.128 -9.365 1.00 48.78 92 ASP A C 1
ATOM 746 O O . ASP A 1 92 ? 12.169 16.246 -8.870 1.00 48.78 92 ASP A O 1
ATOM 750 N N . PHE A 1 93 ? 13.010 14.920 -10.448 1.00 47.59 93 PHE A N 1
ATOM 751 C CA . PHE A 1 93 ? 13.863 16.006 -11.001 1.00 47.59 93 PHE A CA 1
ATOM 752 C C . PHE A 1 93 ? 14.211 15.956 -12.506 1.00 47.59 93 PHE A C 1
ATOM 754 O O . PHE A 1 93 ? 15.216 16.528 -12.920 1.00 47.59 93 PHE A O 1
ATOM 761 N N . ASN A 1 94 ? 13.422 15.299 -13.351 1.00 48.81 94 ASN A N 1
ATOM 762 C CA . ASN A 1 94 ? 13.476 15.428 -14.820 1.00 48.81 94 ASN A CA 1
ATOM 763 C C . ASN A 1 94 ? 12.183 14.772 -15.322 1.00 48.81 94 ASN A C 1
ATOM 765 O O . ASN A 1 94 ? 12.023 13.571 -15.156 1.00 48.81 94 ASN A O 1
ATOM 769 N N . THR A 1 95 ? 11.179 15.477 -15.833 1.00 44.81 95 THR A N 1
ATOM 770 C CA . THR A 1 95 ? 11.252 16.255 -17.068 1.00 44.81 95 THR A CA 1
ATOM 771 C C . THR A 1 95 ? 10.019 17.166 -17.140 1.00 44.81 95 THR A C 1
ATOM 773 O O . THR A 1 95 ? 9.016 16.808 -17.749 1.00 44.81 95 THR A O 1
ATOM 776 N N . ASP A 1 96 ? 10.095 18.367 -16.566 1.00 43.53 96 ASP A N 1
ATOM 777 C CA . ASP A 1 96 ? 9.615 19.518 -17.330 1.00 43.53 96 ASP A CA 1
ATOM 778 C C . ASP A 1 96 ? 10.676 19.708 -18.419 1.00 43.53 96 ASP A C 1
ATOM 780 O O . ASP A 1 96 ? 11.665 20.417 -18.232 1.00 43.53 96 ASP A O 1
ATOM 784 N N . GLU A 1 97 ? 10.538 19.005 -19.548 1.00 44.66 97 GLU A N 1
ATOM 785 C CA . GLU A 1 97 ? 11.077 19.584 -20.772 1.00 44.66 97 GLU A CA 1
ATOM 786 C C . GLU A 1 97 ? 10.339 20.919 -20.869 1.00 44.66 97 GLU A C 1
ATOM 788 O O . GLU A 1 97 ? 9.103 20.898 -20.919 1.00 44.66 97 GLU A O 1
ATOM 793 N N . PRO A 1 98 ? 11.025 22.077 -20.809 1.00 42.50 98 PRO A N 1
ATOM 794 C CA . PRO A 1 98 ? 10.354 23.307 -21.166 1.00 42.50 98 PRO A CA 1
ATOM 795 C C . PRO A 1 98 ? 9.774 23.032 -22.543 1.00 42.50 98 PRO A C 1
ATOM 797 O O . PRO A 1 98 ? 10.522 22.653 -23.448 1.00 42.50 98 PRO A O 1
ATOM 800 N N . ALA A 1 99 ? 8.446 23.130 -22.665 1.00 47.88 99 ALA A N 1
ATOM 801 C CA . ALA A 1 99 ? 7.803 23.123 -23.960 1.00 47.88 99 ALA A CA 1
ATOM 802 C C . ALA A 1 99 ? 8.647 24.057 -24.819 1.00 47.88 99 ALA A C 1
ATOM 804 O O . ALA A 1 99 ? 8.805 25.234 -24.483 1.00 47.88 99 ALA A O 1
ATOM 805 N N . THR A 1 100 ? 9.295 23.510 -25.844 1.00 47.62 100 THR A N 1
ATOM 806 C CA . THR A 1 100 ? 9.900 24.304 -26.895 1.00 47.62 100 THR A CA 1
ATOM 807 C C . THR A 1 100 ? 8.723 24.985 -27.567 1.00 47.62 100 THR A C 1
ATOM 809 O O . THR A 1 100 ? 8.156 24.499 -28.539 1.00 47.62 100 THR A O 1
ATOM 812 N N . GLU A 1 101 ? 8.282 26.088 -26.960 1.00 48.44 101 GLU A N 1
ATOM 813 C CA . GLU A 1 101 ? 7.534 27.118 -27.633 1.00 48.44 101 GLU A CA 1
ATOM 814 C C . GLU A 1 101 ? 8.419 27.507 -28.802 1.00 48.44 101 GLU A C 1
ATOM 816 O O . GLU A 1 101 ? 9.491 28.097 -28.642 1.00 48.44 101 GLU A O 1
ATOM 821 N N . ASP A 1 102 ? 7.983 27.033 -29.961 1.00 47.81 102 ASP A N 1
ATOM 822 C CA . ASP A 1 102 ? 8.464 27.332 -31.290 1.00 47.81 102 ASP A CA 1
ATOM 823 C C . ASP A 1 102 ? 8.539 28.857 -31.442 1.00 47.81 102 ASP A C 1
ATOM 825 O O . ASP A 1 102 ? 7.622 29.522 -31.917 1.00 47.81 102 ASP A O 1
ATOM 829 N N . THR A 1 103 ? 9.623 29.448 -30.943 1.00 46.22 103 THR A N 1
ATOM 830 C CA . THR A 1 103 ? 9.947 30.854 -31.146 1.00 46.22 103 THR A CA 1
ATOM 831 C C . THR A 1 103 ? 10.733 30.914 -32.444 1.00 46.22 103 THR A C 1
ATOM 833 O O . THR A 1 103 ? 11.930 31.192 -32.479 1.00 46.22 103 THR A O 1
ATOM 836 N N . THR A 1 104 ? 10.050 30.620 -33.549 1.00 51.00 104 THR A N 1
ATOM 837 C CA . THR A 1 104 ? 10.428 31.128 -34.864 1.00 51.00 104 THR A CA 1
ATOM 838 C C . THR A 1 104 ? 10.149 32.622 -34.895 1.00 51.00 104 THR A C 1
ATOM 840 O O . THR A 1 104 ? 9.209 33.061 -35.541 1.00 51.00 104 THR A O 1
ATOM 843 N N . ASP A 1 105 ? 10.941 33.414 -34.181 1.00 52.84 105 ASP A N 1
ATOM 844 C CA . ASP A 1 105 ? 11.111 34.819 -34.521 1.00 52.84 105 ASP A CA 1
ATOM 845 C C . ASP A 1 105 ? 12.372 35.378 -33.853 1.00 52.84 105 ASP A C 1
ATOM 847 O O . ASP A 1 105 ? 12.618 35.173 -32.668 1.00 52.84 105 ASP A O 1
ATOM 851 N N . ILE A 1 106 ? 13.139 36.147 -34.629 1.00 52.81 106 ILE A N 1
ATOM 852 C CA . ILE A 1 106 ? 14.300 36.952 -34.214 1.00 52.81 106 ILE A CA 1
ATOM 853 C C . ILE A 1 106 ? 15.646 36.205 -34.071 1.00 52.81 106 ILE A C 1
ATOM 855 O O . ILE A 1 106 ? 16.179 36.042 -32.979 1.00 52.81 106 ILE A O 1
ATOM 859 N N . LEU A 1 107 ? 16.282 35.887 -35.209 1.00 43.16 107 LEU A N 1
ATOM 860 C CA . LEU A 1 107 ? 17.724 36.135 -35.443 1.00 43.16 107 LEU A CA 1
ATOM 861 C C . LEU A 1 107 ? 18.087 35.890 -36.920 1.00 43.16 107 LEU A C 1
ATOM 863 O O . LEU A 1 107 ? 18.846 34.991 -37.264 1.00 43.16 107 LEU A O 1
ATOM 867 N N . ASN A 1 108 ? 17.556 36.725 -37.818 1.00 46.16 108 ASN A N 1
ATOM 868 C CA . ASN A 1 108 ? 18.202 36.936 -39.115 1.00 46.16 108 ASN A CA 1
ATOM 869 C C . ASN A 1 108 ? 19.215 38.081 -38.950 1.00 46.16 108 ASN A C 1
ATOM 871 O O . ASN A 1 108 ? 18.791 39.231 -38.807 1.00 46.16 108 ASN A O 1
ATOM 875 N N . PRO A 1 109 ? 20.537 37.831 -38.953 1.00 53.69 109 PRO A N 1
ATOM 876 C CA . PRO A 1 109 ? 21.489 38.904 -39.202 1.00 53.69 109 PRO A CA 1
ATOM 877 C C . PRO A 1 109 ? 21.299 39.415 -40.647 1.00 53.69 109 PRO A C 1
ATOM 879 O O . PRO A 1 109 ? 21.035 38.614 -41.548 1.00 53.69 109 PRO A O 1
ATOM 882 N N . PRO A 1 110 ? 21.401 40.732 -40.906 1.00 56.38 110 PRO A N 1
ATOM 883 C CA . PRO A 1 110 ? 21.239 41.266 -42.255 1.00 56.38 110 PRO A CA 1
ATOM 884 C C . PRO A 1 110 ? 22.318 40.702 -43.200 1.00 56.38 110 PRO A C 1
ATOM 886 O O . PRO A 1 110 ? 23.459 40.501 -42.774 1.00 56.38 110 PRO A O 1
ATOM 889 N N . PRO A 1 111 ? 22.000 40.464 -44.486 1.00 50.44 111 PRO A N 1
ATOM 890 C CA . PRO A 1 111 ? 22.963 39.940 -45.445 1.00 50.44 111 PRO A CA 1
ATOM 891 C C . PRO A 1 111 ? 24.104 40.943 -45.653 1.00 50.44 111 PRO A C 1
ATOM 893 O O . PRO A 1 111 ? 23.884 42.092 -46.038 1.00 50.44 111 PRO A O 1
ATOM 896 N N . THR A 1 112 ? 25.339 40.500 -45.417 1.00 52.59 112 THR A N 1
ATOM 897 C CA . THR A 1 112 ? 26.553 41.234 -45.782 1.00 52.59 112 THR A CA 1
ATOM 898 C C . THR A 1 112 ? 26.596 41.378 -47.303 1.00 52.59 112 THR A C 1
ATOM 900 O O . THR A 1 112 ? 26.881 40.420 -48.017 1.00 52.59 112 THR A O 1
ATOM 903 N N . GLN A 1 113 ? 26.294 42.571 -47.818 1.00 50.94 113 GLN A N 1
ATOM 904 C CA . GLN A 1 113 ? 26.517 42.882 -49.227 1.00 50.94 113 GLN A CA 1
ATOM 905 C C . GLN A 1 113 ? 28.026 42.941 -49.487 1.00 50.94 113 GLN A C 1
ATOM 907 O O . GLN A 1 113 ? 28.703 43.892 -49.105 1.00 50.94 113 GLN A O 1
ATOM 912 N N . SER A 1 114 ? 28.563 41.909 -50.133 1.00 55.34 114 SER A N 1
ATOM 913 C CA . SER A 1 114 ? 29.871 41.961 -50.782 1.00 55.34 114 SER A CA 1
ATOM 914 C C . SER A 1 114 ? 29.727 42.745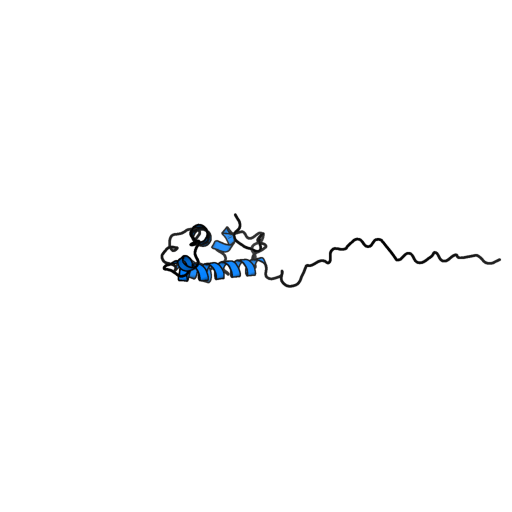 -52.091 1.00 55.34 114 SER A C 1
ATOM 916 O O . SER A 1 114 ? 29.136 42.241 -53.043 1.00 55.34 114 SER A O 1
ATOM 918 N N . LEU A 1 115 ? 30.241 43.975 -52.149 1.00 50.31 115 LEU A N 1
ATOM 919 C CA . LEU A 1 115 ? 30.392 44.720 -53.404 1.00 50.31 115 LEU A CA 1
ATOM 920 C C . LEU A 1 115 ? 31.833 44.551 -53.924 1.00 50.31 115 LEU A C 1
ATOM 922 O O . LEU A 1 115 ? 32.774 44.777 -53.159 1.00 50.31 115 LEU A O 1
ATOM 926 N N . PRO A 1 116 ? 32.023 44.107 -55.182 1.00 47.53 116 PRO A N 1
ATOM 927 C CA . PRO A 1 116 ? 33.337 43.828 -55.747 1.00 47.53 116 PRO A CA 1
ATOM 928 C C . PRO A 1 116 ? 34.109 45.095 -56.134 1.00 47.53 116 PRO A C 1
ATOM 930 O O . PRO A 1 116 ? 33.539 46.119 -56.504 1.00 47.53 116 PRO A O 1
ATOM 933 N N . LEU A 1 117 ? 35.432 44.948 -56.070 1.00 42.22 117 LEU A N 1
ATOM 934 C CA . LEU A 1 117 ? 36.468 45.866 -56.536 1.00 42.22 117 LEU A CA 1
ATOM 935 C C . LEU A 1 117 ? 36.272 46.235 -58.022 1.00 42.22 117 LEU A C 1
ATOM 937 O O . LEU A 1 117 ? 36.252 45.336 -58.867 1.00 42.22 117 LEU A O 1
ATOM 941 N N . ASN A 1 118 ? 36.199 47.533 -58.332 1.00 43.81 118 ASN A N 1
ATOM 942 C CA . ASN A 1 118 ? 36.692 48.123 -59.585 1.00 43.81 118 ASN A CA 1
ATOM 943 C C . ASN A 1 118 ? 36.931 49.626 -59.409 1.00 43.81 118 ASN A C 1
ATOM 945 O O . ASN A 1 118 ? 35.990 50.307 -58.944 1.00 43.81 118 ASN A O 1
#

Sequence (118 aa):
MHWLPSYPLKNCHCGVIAANLEHYSSCSLLLILLEDLKDTPSLRHEQQPIDYILHRLPRSEVGLTLGKWQTAWPALIHVLQKIDYLSHLNDDFNTDEPATEDTTDILNPPPTQSLPLN

Radius of gyration: 26.18 Å; chains: 1; bounding box: 53×63×74 Å

Secondary structure (DSSP, 8-state):
----TTPSP---TTS-TT--HHHHTS-GGGHHHHHHHHTSTTTTT-S-HHHHHHHH--SSHHHHTSTTHHHHHHHHHHHHHHHHHHHHTTTTSS-----------S--PPP---PPP-

Organism: NCBI:txid1195481

Foldseek 3Di:
DDPAPPPDFAAFLLGRGSDDPVCLCPPPQCVVLNVQLCVLPVNVPPPRSLVVCVVPPDPDPVSCCDDSNVRNVVSSVVSSVVSCCRRCVPVPDDDPPVPPPVPPDDDDDDDDDDDDDD